Protein AF-A0AAJ2PFN3-F1 (afdb_monomer)

Nearest PDB structures (foldseek):
  2fxa-assembly3_A  TM=4.872E-01  e=8.233E-02  Bacillus subtilis
  4aih-assembly1_B  TM=5.501E-01  e=2.660E-01  Yersinia pseudotuberculosis YPIII
  8gx4-assembly1_A  TM=3.701E-01  e=4.297E-01  Apiospora montagnei NRRL 25634
  7y3h-assembly1_A  TM=3.692E-01  e=6.583E-01  Apiospora montagnei NRRL 25634
  7wup-assembly1_B  TM=3.839E-01  e=8.593E-01  Apiospora montagnei NRRL 25634

Structure (mmCIF, N/CA/C/O backbone):
data_AF-A0AAJ2PFN3-F1
#
_entry.id   AF-A0AAJ2PFN3-F1
#
loop_
_atom_site.group_PDB
_atom_site.id
_atom_site.type_symbol
_atom_site.label_atom_id
_atom_site.label_alt_id
_atom_site.label_comp_id
_atom_site.label_asym_id
_atom_site.label_entity_id
_atom_site.label_seq_id
_atom_site.pdbx_PDB_ins_code
_atom_site.Cartn_x
_atom_site.Cartn_y
_atom_site.Cartn_z
_atom_site.occupancy
_atom_site.B_iso_or_equiv
_atom_site.auth_seq_id
_atom_site.auth_comp_id
_atom_site.auth_asym_id
_atom_site.auth_atom_id
_atom_site.pdbx_PDB_model_num
ATOM 1 N N . MET A 1 1 ? 0.655 40.167 -16.595 1.00 45.59 1 MET A N 1
ATOM 2 C CA . MET A 1 1 ? 1.573 39.342 -17.412 1.00 45.59 1 MET A CA 1
ATOM 3 C C . MET A 1 1 ? 0.891 38.011 -17.702 1.00 45.59 1 MET A C 1
ATOM 5 O O . MET A 1 1 ? 0.461 37.372 -16.748 1.00 45.59 1 MET A O 1
ATOM 9 N N . PRO A 1 2 ? 0.691 37.641 -18.977 1.00 43.12 2 PRO A N 1
ATOM 10 C CA . PRO A 1 2 ? -0.042 36.438 -19.354 1.00 43.12 2 PRO A CA 1
ATOM 11 C C . PRO A 1 2 ? 0.776 35.178 -19.048 1.00 43.12 2 PRO A C 1
ATOM 13 O O . PRO A 1 2 ? 1.949 35.073 -19.398 1.00 43.12 2 PRO A O 1
ATOM 16 N N . MET A 1 3 ? 0.138 34.227 -18.371 1.00 39.38 3 MET A N 1
ATOM 17 C CA . MET A 1 3 ? 0.692 32.914 -18.056 1.00 39.38 3 MET A CA 1
ATOM 18 C C . MET A 1 3 ? 0.851 32.109 -19.360 1.00 39.38 3 MET A C 1
ATOM 20 O O . MET A 1 3 ? -0.059 32.060 -20.188 1.00 39.38 3 MET A O 1
ATOM 24 N N . ASN A 1 4 ? 2.036 31.535 -19.569 1.00 52.25 4 ASN A N 1
ATOM 25 C CA . ASN A 1 4 ? 2.484 30.963 -20.840 1.00 52.25 4 ASN A CA 1
ATOM 26 C C . ASN A 1 4 ? 1.647 29.726 -21.241 1.00 52.25 4 ASN A C 1
ATOM 28 O O . ASN A 1 4 ? 1.498 28.801 -20.441 1.00 52.25 4 ASN A O 1
ATOM 32 N N . LYS A 1 5 ? 1.149 29.667 -22.489 1.00 47.66 5 LYS A N 1
ATOM 33 C CA . LYS A 1 5 ? 0.290 28.574 -23.013 1.00 47.66 5 LYS A CA 1
ATOM 34 C C . LYS A 1 5 ? 0.876 27.160 -22.819 1.00 47.66 5 LYS A C 1
ATOM 36 O O . LYS A 1 5 ? 0.115 26.228 -22.582 1.00 47.66 5 LYS A O 1
ATOM 41 N N . LYS A 1 6 ? 2.210 27.016 -22.784 1.00 45.41 6 LYS A N 1
ATOM 42 C CA . LYS A 1 6 ? 2.901 25.736 -22.513 1.00 45.41 6 LYS A CA 1
ATOM 43 C C . LYS A 1 6 ? 2.536 25.105 -21.162 1.00 45.41 6 LYS A C 1
ATOM 45 O O . LYS A 1 6 ? 2.420 23.890 -21.075 1.00 45.41 6 LYS A O 1
ATOM 50 N N . SER A 1 7 ? 2.281 25.906 -20.123 1.00 50.78 7 SER A N 1
ATOM 51 C CA . SER A 1 7 ? 1.895 25.368 -18.811 1.00 50.78 7 SER A CA 1
ATOM 52 C C . SER A 1 7 ? 0.466 24.820 -18.783 1.00 50.78 7 SER A C 1
ATOM 54 O O . SER A 1 7 ? 0.154 24.021 -17.912 1.00 50.78 7 SER A O 1
ATOM 56 N N . GLN A 1 8 ? -0.409 25.217 -19.712 1.00 42.53 8 GLN A N 1
ATOM 57 C CA . GLN A 1 8 ? -1.788 24.718 -19.764 1.00 42.53 8 GLN A CA 1
ATOM 58 C C . GLN A 1 8 ? -1.901 23.377 -20.508 1.00 42.53 8 GLN A C 1
ATOM 60 O O . GLN A 1 8 ? -2.756 22.566 -20.151 1.00 42.53 8 GLN A O 1
ATOM 65 N N . GLU A 1 9 ? -1.022 23.103 -21.477 1.00 39.75 9 GLU A N 1
ATOM 66 C CA . GLU A 1 9 ? -0.952 21.807 -22.175 1.00 39.75 9 GLU A CA 1
ATOM 67 C C . GLU A 1 9 ? -0.375 20.695 -21.279 1.00 39.75 9 GLU A C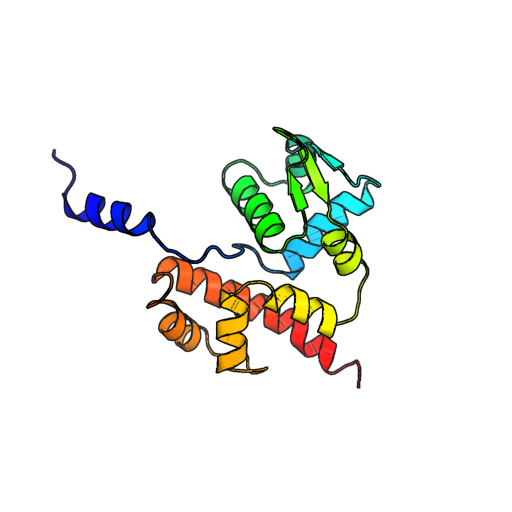 1
ATOM 69 O O . GLU A 1 9 ? -0.989 19.634 -21.173 1.00 39.75 9 GLU A O 1
ATOM 74 N N . GLU A 1 10 ? 0.674 20.971 -20.487 1.00 40.28 10 GLU A N 1
ATOM 75 C CA . GLU A 1 10 ? 1.196 20.020 -19.479 1.00 40.28 10 GLU A CA 1
ATOM 76 C C . GLU A 1 10 ? 0.187 19.684 -18.363 1.00 40.28 1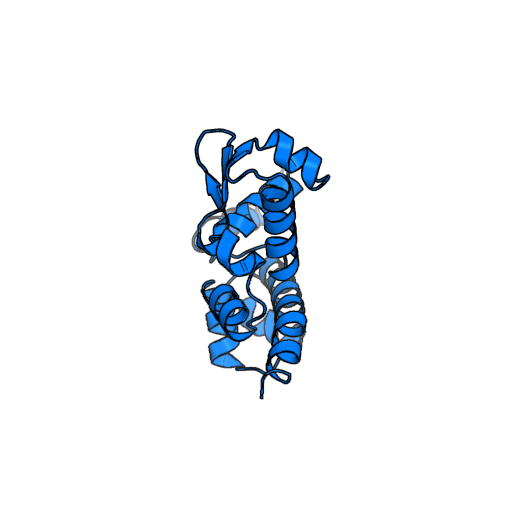0 GLU A C 1
ATOM 78 O O . GLU A 1 10 ? 0.289 18.645 -17.702 1.00 40.28 10 GLU A O 1
ATOM 83 N N . ILE A 1 11 ? -0.790 20.565 -18.121 1.00 44.72 11 ILE A N 1
ATOM 84 C CA . ILE A 1 11 ? -1.863 20.348 -17.141 1.00 44.72 11 ILE A CA 1
ATOM 85 C C . ILE A 1 11 ? -3.037 19.584 -17.779 1.00 44.72 11 ILE A C 1
ATOM 87 O O . ILE A 1 11 ? -3.653 18.762 -17.100 1.00 44.72 11 ILE A O 1
ATOM 91 N N . LYS A 1 12 ? -3.312 19.772 -19.079 1.00 36.88 12 LYS A N 1
ATOM 92 C CA . LYS A 1 12 ? -4.347 19.022 -19.818 1.00 36.88 12 LYS A CA 1
ATOM 93 C C . LYS A 1 12 ? -3.965 17.560 -20.086 1.00 36.88 12 LYS A C 1
ATOM 95 O O . LYS A 1 12 ? -4.835 16.697 -20.006 1.00 36.88 12 LYS A O 1
ATOM 100 N N . GLU A 1 13 ? -2.684 17.244 -20.274 1.00 40.94 13 GLU A N 1
ATOM 101 C CA . GLU A 1 13 ? -2.191 15.854 -20.402 1.00 40.94 13 GLU A CA 1
ATOM 102 C C . GLU A 1 13 ? -2.202 15.043 -19.086 1.00 40.94 13 GLU A C 1
ATOM 104 O O . GLU A 1 13 ? -1.802 13.875 -19.038 1.00 40.94 13 GLU A O 1
ATOM 109 N N . ARG A 1 14 ? -2.657 15.632 -17.975 1.00 45.03 14 ARG A N 1
ATOM 110 C CA . ARG A 1 14 ? -2.844 14.911 -16.704 1.00 45.03 14 ARG A CA 1
ATOM 111 C C . ARG A 1 14 ? -4.201 14.208 -16.596 1.00 45.03 14 ARG A C 1
ATOM 113 O O . ARG A 1 14 ? -4.418 13.510 -15.612 1.00 45.03 14 ARG A O 1
ATOM 120 N N . GLY A 1 15 ? -5.106 14.400 -17.561 1.00 38.84 15 GLY A N 1
ATOM 121 C CA . GLY A 1 15 ? -6.538 14.160 -17.353 1.00 38.84 15 GLY A CA 1
ATOM 122 C C . GLY A 1 15 ? -7.190 12.964 -18.047 1.00 38.84 15 GLY A C 1
ATOM 123 O O . GLY A 1 15 ? -8.331 12.671 -17.709 1.00 38.84 15 GLY A O 1
ATOM 124 N N . ILE A 1 16 ? -6.553 12.270 -18.997 1.00 31.50 16 ILE A N 1
ATOM 125 C CA . ILE A 1 16 ? -7.228 11.190 -19.743 1.00 31.50 16 ILE A CA 1
ATOM 126 C C . ILE A 1 16 ? -6.282 9.993 -19.899 1.00 31.50 16 ILE A C 1
ATOM 128 O O . ILE A 1 16 ? -5.296 10.068 -20.624 1.00 31.50 16 ILE A O 1
ATOM 132 N N . GLY A 1 17 ? -6.576 8.892 -19.196 1.00 43.88 17 GLY A N 1
ATOM 133 C CA . GLY A 1 17 ? -5.978 7.572 -19.451 1.00 43.88 17 GLY A CA 1
ATOM 134 C C . GLY A 1 17 ? -4.765 7.151 -18.610 1.00 43.88 17 GLY A C 1
ATOM 135 O O . GLY A 1 17 ? -4.172 6.119 -18.916 1.00 43.88 17 GLY A O 1
ATOM 136 N N . ARG A 1 18 ? -4.374 7.886 -17.557 1.00 58.19 18 ARG A N 1
ATOM 137 C CA . ARG A 1 18 ? -3.287 7.423 -16.670 1.00 58.19 18 ARG A CA 1
ATOM 138 C C . ARG A 1 18 ? -3.776 6.274 -15.797 1.00 58.19 18 ARG A C 1
ATOM 140 O O . ARG A 1 18 ? -4.725 6.442 -15.038 1.00 58.19 18 ARG A O 1
ATOM 147 N N . GLU A 1 19 ? -3.112 5.128 -15.911 1.00 67.31 19 GLU A N 1
ATOM 148 C CA . GLU A 1 19 ? -3.327 3.970 -15.041 1.00 67.31 19 GLU A CA 1
ATOM 149 C C . GLU A 1 19 ? -3.148 4.420 -13.581 1.00 67.31 19 GLU A C 1
ATOM 151 O O . GLU A 1 19 ? -2.082 4.916 -13.215 1.00 67.31 19 GLU A O 1
ATOM 156 N N . GLU A 1 20 ? -4.211 4.342 -12.777 1.00 79.94 20 GLU A N 1
ATOM 157 C CA . GLU A 1 20 ? -4.157 4.687 -11.355 1.00 79.94 20 GLU A CA 1
ATOM 158 C C . GLU A 1 20 ? -3.346 3.625 -10.600 1.00 79.94 20 GLU A C 1
ATOM 160 O O . GLU A 1 20 ? -3.408 2.433 -10.913 1.00 79.94 20 GLU A O 1
ATOM 165 N N . PHE A 1 21 ? -2.533 4.061 -9.639 1.00 87.88 21 PHE A N 1
ATOM 166 C CA . PHE A 1 21 ? -1.675 3.172 -8.868 1.00 87.88 21 PHE A CA 1
ATOM 167 C C . PHE A 1 21 ? -1.435 3.714 -7.454 1.00 87.88 21 PHE A C 1
ATOM 169 O O . PHE A 1 21 ? -1.336 4.937 -7.268 1.00 87.88 21 PHE A O 1
ATOM 176 N N . PRO A 1 22 ? -1.240 2.812 -6.472 1.00 91.88 22 PRO A N 1
ATOM 177 C CA . PRO A 1 22 ? -0.948 3.194 -5.102 1.00 91.88 22 PRO A CA 1
ATOM 178 C C . PRO A 1 22 ? 0.294 4.071 -5.014 1.00 91.88 22 PRO A C 1
ATOM 180 O O . PRO A 1 22 ? 1.358 3.738 -5.532 1.00 91.88 22 PRO A O 1
ATOM 183 N N . LYS A 1 23 ? 0.184 5.181 -4.288 1.00 92.69 23 LYS A N 1
ATOM 184 C CA . LYS A 1 23 ? 1.278 6.141 -4.080 1.00 92.69 23 LYS A CA 1
ATOM 185 C C . LYS A 1 23 ? 2.008 5.942 -2.753 1.00 92.69 23 LYS A C 1
ATOM 187 O O . LYS A 1 23 ? 2.795 6.800 -2.349 1.00 92.69 23 LYS A O 1
ATOM 192 N N . ILE A 1 24 ? 1.750 4.821 -2.082 1.00 93.88 24 ILE A N 1
ATOM 193 C CA . ILE A 1 24 ? 2.482 4.374 -0.897 1.00 93.88 24 ILE A CA 1
ATOM 194 C C . ILE A 1 24 ? 2.926 2.911 -1.062 1.00 93.88 24 ILE A C 1
ATOM 196 O O . ILE A 1 24 ? 2.281 2.150 -1.795 1.00 93.88 24 ILE A O 1
ATOM 200 N N . PRO A 1 25 ? 4.007 2.503 -0.378 1.00 94.06 25 PRO A N 1
ATOM 201 C CA . PRO A 1 25 ? 4.489 1.126 -0.394 1.00 94.06 25 PRO A CA 1
ATOM 202 C C . PRO A 1 25 ? 3.454 0.165 0.193 1.00 94.06 25 PRO A C 1
ATOM 204 O O . PRO A 1 25 ? 2.704 0.534 1.101 1.00 94.06 25 PRO A O 1
ATOM 207 N N . LEU A 1 26 ? 3.444 -1.082 -0.284 1.00 93.06 26 LEU A N 1
ATOM 208 C CA . LEU A 1 26 ? 2.494 -2.093 0.186 1.00 93.06 26 LEU A CA 1
ATOM 209 C C . LEU A 1 26 ? 2.606 -2.331 1.696 1.00 93.06 26 LEU A C 1
ATOM 211 O O . LEU A 1 26 ? 1.592 -2.369 2.386 1.00 93.06 26 LEU A O 1
ATOM 215 N N . MET A 1 27 ? 3.827 -2.445 2.223 1.00 92.69 27 MET A N 1
ATOM 216 C CA . MET A 1 27 ? 4.037 -2.691 3.654 1.00 92.69 27 MET A CA 1
ATOM 217 C C . MET A 1 27 ? 3.481 -1.549 4.505 1.00 92.69 27 MET A C 1
ATOM 219 O O . MET A 1 27 ? 2.748 -1.799 5.454 1.00 92.69 27 MET A O 1
ATOM 223 N N . THR A 1 28 ? 3.706 -0.299 4.097 1.00 94.31 28 THR A N 1
ATOM 224 C CA . THR A 1 28 ? 3.128 0.875 4.766 1.00 94.31 28 THR A CA 1
ATOM 225 C C . THR A 1 28 ? 1.599 0.870 4.717 1.00 94.31 28 THR A C 1
ATOM 227 O O . THR A 1 28 ? 0.941 1.245 5.687 1.00 94.31 28 THR A O 1
ATOM 230 N N . ALA A 1 29 ? 1.011 0.435 3.599 1.00 95.25 29 ALA A N 1
ATOM 231 C CA . ALA A 1 29 ? -0.433 0.268 3.487 1.00 95.25 29 ALA A CA 1
ATOM 232 C C . ALA A 1 29 ? -0.959 -0.785 4.481 1.00 95.25 29 ALA A C 1
ATOM 234 O O . ALA A 1 29 ? -1.928 -0.513 5.191 1.00 95.25 29 ALA A O 1
ATOM 235 N N . ILE A 1 30 ? -0.294 -1.941 4.583 1.00 94.81 30 ILE A N 1
ATOM 236 C CA . ILE A 1 30 ? -0.626 -3.004 5.546 1.00 94.81 30 ILE A CA 1
ATOM 237 C C . ILE A 1 30 ? -0.514 -2.482 6.986 1.00 94.81 30 ILE A C 1
ATOM 239 O O . ILE A 1 30 ? -1.440 -2.672 7.771 1.00 94.81 30 ILE A O 1
ATOM 243 N N . GLU A 1 31 ? 0.552 -1.751 7.323 1.00 95.25 31 GLU A N 1
ATOM 244 C CA . GLU A 1 31 ? 0.739 -1.154 8.653 1.00 95.25 31 GLU A CA 1
ATOM 245 C C . GLU A 1 31 ? -0.410 -0.212 9.042 1.00 95.25 31 GLU A C 1
ATOM 247 O O . GLU A 1 31 ? -0.872 -0.218 10.185 1.00 95.25 31 GLU A O 1
ATOM 252 N N . TYR A 1 32 ? -0.905 0.607 8.110 1.00 95.50 32 TYR A N 1
ATOM 253 C CA . TYR A 1 32 ? -2.037 1.493 8.393 1.00 95.50 32 TYR A CA 1
ATOM 254 C C . TYR A 1 32 ? -3.338 0.730 8.634 1.00 95.50 32 TYR A C 1
ATOM 256 O O . TYR A 1 32 ? -4.103 1.111 9.522 1.00 95.50 32 TYR A O 1
ATOM 264 N N . VAL A 1 33 ? -3.577 -0.354 7.896 1.00 94.75 33 VAL A N 1
ATOM 265 C CA . VAL A 1 33 ? -4.735 -1.229 8.129 1.00 94.75 33 VAL A CA 1
ATOM 266 C C . VAL A 1 33 ? -4.611 -1.927 9.481 1.00 94.75 33 VAL A C 1
ATOM 268 O O . VAL A 1 33 ? -5.570 -1.961 10.249 1.00 94.75 33 VAL A O 1
ATOM 271 N N . GLU A 1 34 ? -3.417 -2.405 9.828 1.00 94.69 34 GLU A N 1
ATOM 272 C CA . GLU A 1 34 ? -3.150 -3.035 11.120 1.00 94.69 34 GLU A CA 1
ATOM 273 C C . GLU A 1 34 ? -3.428 -2.075 12.286 1.00 94.69 34 GLU A C 1
ATOM 275 O O . GLU A 1 34 ? -4.050 -2.465 13.274 1.00 94.69 34 GLU A O 1
ATOM 280 N N . LYS A 1 35 ? -3.050 -0.794 12.164 1.00 94.12 35 LYS A N 1
ATOM 281 C CA . LYS A 1 35 ? -3.378 0.231 13.170 1.00 94.12 35 LYS A CA 1
ATOM 282 C C . LYS A 1 35 ? -4.886 0.402 13.365 1.00 94.12 35 LYS A C 1
ATOM 284 O O . LYS A 1 35 ? -5.316 0.604 14.501 1.00 94.12 3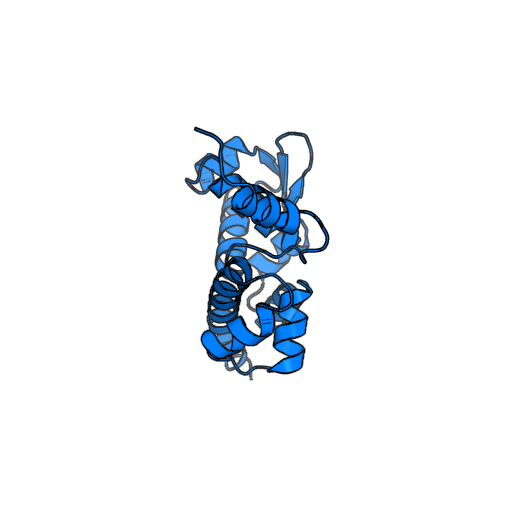5 LYS A O 1
ATOM 289 N N . ILE A 1 36 ? -5.679 0.339 12.291 1.00 92.88 36 ILE A N 1
ATOM 290 C CA . ILE A 1 36 ? -7.147 0.420 12.378 1.00 92.88 36 ILE A CA 1
ATOM 291 C C . ILE A 1 36 ? -7.680 -0.797 13.146 1.00 92.88 36 ILE A C 1
ATOM 293 O O . ILE A 1 36 ? -8.391 -0.641 14.141 1.00 92.88 36 ILE A O 1
ATOM 297 N N . LEU A 1 37 ? -7.261 -2.000 12.744 1.00 92.50 37 LEU A N 1
ATOM 298 C CA . LEU A 1 37 ? -7.724 -3.258 13.334 1.00 92.50 37 LEU A CA 1
ATOM 299 C C . LEU A 1 37 ? -7.285 -3.434 14.794 1.00 92.50 37 LEU A C 1
ATOM 301 O O . LEU A 1 37 ? -8.047 -3.967 15.598 1.00 92.50 37 LEU A O 1
ATOM 305 N N . LYS A 1 38 ? -6.108 -2.926 15.182 1.00 91.69 38 LYS A N 1
ATOM 306 C CA . LYS A 1 38 ? -5.630 -2.912 16.579 1.00 91.69 38 LYS A CA 1
ATOM 307 C C . LYS A 1 38 ? -6.529 -2.109 17.522 1.00 91.69 38 LYS A C 1
ATOM 309 O O . LYS A 1 38 ? -6.521 -2.369 18.720 1.00 91.69 38 LYS A O 1
ATOM 314 N N . LYS A 1 39 ? -7.331 -1.170 17.007 1.00 88.81 39 LYS A N 1
ATOM 315 C CA . LYS A 1 39 ? -8.366 -0.480 17.795 1.00 88.81 39 LYS A CA 1
ATOM 316 C C . LYS A 1 39 ? -9.665 -1.283 17.938 1.00 88.81 39 LYS A C 1
ATOM 318 O O . LYS A 1 39 ? -10.624 -0.757 18.494 1.00 88.81 39 LYS A O 1
ATOM 323 N N . GLY A 1 40 ? -9.722 -2.511 17.417 1.00 80.75 40 GLY A N 1
ATOM 324 C CA . GLY A 1 40 ? -10.937 -3.329 17.385 1.00 80.75 40 GLY A CA 1
ATOM 325 C C . GLY A 1 40 ? -12.018 -2.767 16.459 1.00 80.75 40 GLY A C 1
ATOM 326 O O . GLY A 1 40 ? -13.181 -3.133 16.584 1.00 80.75 40 GLY A O 1
ATOM 327 N N . LYS A 1 41 ? -11.652 -1.848 15.556 1.00 82.62 41 LYS A N 1
ATOM 328 C CA . LYS A 1 41 ? -12.576 -1.187 14.636 1.00 82.62 41 LYS A CA 1
ATOM 329 C C . LYS A 1 41 ? -12.407 -1.763 13.232 1.00 82.62 41 LYS A C 1
ATOM 331 O O . LYS A 1 41 ? -11.305 -1.763 12.696 1.00 82.62 41 LYS A O 1
ATOM 336 N N . GLU A 1 42 ? -13.503 -2.200 12.620 1.00 89.12 42 GLU A N 1
ATOM 337 C CA . GLU A 1 42 ? -13.547 -2.530 11.184 1.00 89.12 42 GLU A CA 1
ATOM 338 C C . GLU A 1 42 ? -13.972 -1.325 10.339 1.00 89.12 42 GLU A C 1
ATOM 340 O O . GLU A 1 42 ? -13.632 -1.236 9.161 1.00 89.12 42 GLU A O 1
ATOM 345 N N . VAL A 1 43 ? -14.665 -0.372 10.965 1.00 92.38 43 VAL A N 1
ATOM 346 C CA . VAL A 1 43 ? -15.069 0.909 10.387 1.00 92.38 43 VAL A CA 1
ATOM 347 C C . VAL A 1 43 ? -14.444 2.032 11.205 1.00 92.38 43 VAL A C 1
ATOM 349 O O . VAL A 1 43 ? -14.507 2.035 12.436 1.00 92.38 43 VAL A O 1
ATOM 352 N N . ILE A 1 44 ? -13.822 2.991 10.528 1.00 93.38 44 ILE A N 1
ATOM 353 C CA . ILE A 1 44 ? -13.188 4.151 11.149 1.00 93.38 44 ILE A CA 1
ATOM 354 C C . ILE A 1 44 ? -13.615 5.433 10.437 1.00 93.38 44 ILE A C 1
ATOM 356 O O . ILE A 1 44 ? -13.657 5.501 9.206 1.00 93.38 44 ILE A O 1
ATOM 360 N N . LEU A 1 45 ? -13.914 6.471 11.218 1.00 94.38 45 LEU A N 1
ATOM 361 C CA . LEU A 1 45 ? -14.126 7.806 10.676 1.00 94.38 45 LEU A CA 1
ATOM 362 C C . LEU A 1 45 ? -12.819 8.335 10.091 1.00 94.38 45 LEU A C 1
ATOM 364 O O . LEU A 1 45 ? -11.734 8.109 10.624 1.00 94.38 45 LEU A O 1
ATOM 368 N N . ARG A 1 46 ? -12.916 9.092 9.006 1.00 92.88 46 ARG A N 1
ATOM 369 C CA . ARG A 1 46 ? -11.769 9.707 8.340 1.00 92.88 46 ARG A CA 1
ATOM 370 C C . ARG A 1 46 ? -10.923 10.540 9.308 1.00 92.88 46 ARG A C 1
ATOM 372 O O . ARG A 1 46 ? -9.702 10.453 9.253 1.00 92.88 46 ARG A O 1
ATOM 379 N N . GLU A 1 47 ? -11.562 11.301 10.192 1.00 92.75 47 GLU A N 1
ATOM 380 C CA . GLU A 1 47 ? -10.893 12.136 11.201 1.00 92.75 47 GLU A CA 1
ATOM 381 C C . GLU A 1 47 ? -10.183 11.296 12.274 1.00 92.75 47 GLU A C 1
ATOM 383 O O . GLU A 1 47 ? -9.087 11.632 12.723 1.00 92.75 47 GLU A O 1
ATOM 388 N N . ASP A 1 48 ? -10.775 10.166 12.666 1.00 93.50 48 ASP A N 1
ATOM 389 C CA . ASP A 1 48 ? -10.138 9.218 13.584 1.00 93.50 48 ASP A CA 1
ATOM 390 C C . ASP A 1 48 ? -8.932 8.542 12.927 1.00 93.50 48 ASP A C 1
ATOM 392 O O . ASP A 1 48 ? -7.910 8.323 13.580 1.00 93.50 48 ASP A O 1
ATOM 396 N N . PHE A 1 49 ? -9.039 8.220 11.636 1.00 94.50 49 PHE A N 1
ATOM 397 C CA . PHE A 1 49 ? -7.943 7.655 10.860 1.00 94.50 49 PHE A CA 1
ATOM 398 C C . PHE A 1 49 ? -6.801 8.661 10.689 1.00 94.50 49 PHE A C 1
ATOM 400 O O . PHE A 1 49 ? -5.646 8.310 10.905 1.00 94.50 49 PHE A O 1
ATOM 407 N N . GLU A 1 50 ? -7.121 9.919 10.387 1.00 94.69 50 GLU A N 1
ATOM 408 C CA . GLU A 1 50 ? -6.178 11.040 10.327 1.00 94.69 50 GLU A CA 1
ATOM 409 C C . GLU A 1 50 ? -5.343 11.162 11.607 1.00 94.69 50 GLU A C 1
ATOM 411 O O . GLU A 1 50 ? -4.111 11.167 11.539 1.00 94.69 50 GLU A O 1
ATOM 416 N N . LYS A 1 51 ? -6.002 11.154 12.773 1.00 94.38 51 LYS A N 1
ATOM 417 C CA . LYS A 1 51 ? -5.340 11.164 14.089 1.00 94.38 51 LYS A CA 1
ATOM 418 C C . LYS A 1 51 ? -4.512 9.903 14.338 1.00 94.38 51 LYS A C 1
ATOM 420 O O . LYS A 1 51 ? -3.459 9.967 14.959 1.00 94.38 51 LYS A O 1
ATOM 425 N N . LEU A 1 52 ? -4.983 8.747 13.873 1.00 93.56 52 LEU A N 1
ATOM 426 C CA . LEU A 1 52 ? -4.321 7.458 14.084 1.00 93.56 52 LEU A CA 1
ATOM 427 C C . LEU A 1 52 ? -2.974 7.353 13.358 1.00 93.56 52 LEU A C 1
ATOM 429 O O . LEU A 1 52 ? -2.045 6.726 13.871 1.00 93.56 52 LEU A O 1
ATOM 433 N N . ILE A 1 53 ? -2.880 7.914 12.152 1.00 93.94 53 ILE A N 1
ATOM 434 C CA . ILE A 1 53 ? -1.663 7.842 11.335 1.00 93.94 53 ILE A CA 1
ATOM 435 C C . ILE A 1 53 ? -0.817 9.117 11.390 1.00 93.94 53 ILE A C 1
ATOM 437 O O . ILE A 1 53 ? 0.287 9.109 10.841 1.00 93.94 53 ILE A O 1
ATOM 441 N N . ASP A 1 54 ? -1.317 10.174 12.040 1.00 93.44 54 ASP A N 1
ATOM 442 C CA . ASP A 1 54 ? -0.677 11.489 12.142 1.00 93.44 54 ASP A CA 1
ATOM 443 C C . ASP A 1 54 ? -0.342 12.064 10.750 1.00 93.44 54 ASP A C 1
ATOM 445 O O . ASP A 1 54 ? 0.805 12.361 10.397 1.00 93.44 54 ASP A O 1
ATOM 449 N N . LYS A 1 55 ? -1.341 12.089 9.857 1.00 92.88 55 LYS A N 1
ATOM 450 C CA . LYS A 1 55 ? -1.199 12.597 8.481 1.00 92.88 55 LYS A CA 1
ATOM 451 C C . LYS A 1 55 ? -2.432 13.385 8.088 1.00 92.88 55 LYS A C 1
ATOM 453 O O . LYS A 1 55 ? -3.536 12.865 8.160 1.00 92.88 55 LYS A O 1
ATOM 458 N N . HIS A 1 56 ? -2.208 14.580 7.552 1.00 92.19 56 HIS A N 1
ATOM 459 C CA . HIS A 1 56 ? -3.261 15.558 7.293 1.00 92.19 56 HIS A CA 1
ATOM 460 C C . HIS A 1 56 ? -3.395 15.913 5.805 1.00 92.19 56 HIS A C 1
ATOM 462 O O . HIS A 1 56 ? -2.493 15.672 4.988 1.00 92.19 56 HIS A O 1
ATOM 468 N N . GLY A 1 57 ? -4.538 16.508 5.452 1.00 91.75 57 GLY A N 1
ATOM 469 C CA . GLY A 1 57 ? -4.770 17.170 4.165 1.00 91.75 57 GLY A CA 1
ATOM 470 C C . GLY A 1 57 ? -4.500 16.296 2.933 1.00 91.75 57 GLY A C 1
ATOM 471 O O . GLY A 1 57 ? -4.998 15.174 2.807 1.00 91.75 57 GLY A O 1
ATOM 472 N N . GLY A 1 58 ? -3.706 16.814 1.989 1.00 89.81 58 GLY A N 1
ATOM 473 C CA . GLY A 1 58 ? -3.402 16.124 0.729 1.00 89.81 58 GLY A CA 1
ATOM 474 C C . GLY A 1 58 ? -2.711 14.770 0.920 1.00 89.81 58 GLY A C 1
ATOM 475 O O . GLY A 1 58 ? -3.008 13.820 0.198 1.00 89.81 58 GLY A O 1
ATOM 476 N N . ARG A 1 59 ? -1.847 14.640 1.935 1.00 90.94 59 ARG A N 1
ATOM 477 C CA . ARG A 1 59 ? -1.141 13.382 2.216 1.00 90.94 59 ARG A CA 1
ATOM 478 C C . ARG A 1 59 ? -2.091 12.298 2.719 1.00 90.94 59 ARG A C 1
ATOM 480 O O . ARG A 1 59 ? -1.976 11.155 2.289 1.00 90.94 59 ARG A O 1
ATOM 487 N N . LEU A 1 60 ? -3.058 12.664 3.558 1.00 93.75 60 LEU A N 1
ATOM 488 C CA . LEU A 1 60 ? -4.117 11.756 3.999 1.00 93.75 60 LEU A CA 1
ATOM 489 C C . LEU A 1 60 ? -4.938 11.231 2.815 1.00 93.75 60 LEU A C 1
ATOM 491 O O . LEU A 1 60 ? -5.181 10.032 2.715 1.00 93.75 60 LEU A O 1
ATOM 495 N N . ASN A 1 61 ? -5.319 12.114 1.885 1.00 92.62 61 ASN A N 1
ATOM 496 C CA . ASN A 1 61 ? -6.050 11.721 0.677 1.00 92.62 61 ASN A CA 1
ATOM 497 C C . ASN A 1 61 ? -5.277 10.709 -0.169 1.00 92.62 61 ASN A C 1
ATOM 499 O O . ASN A 1 61 ? -5.858 9.727 -0.626 1.00 92.62 61 ASN A O 1
ATOM 503 N N . ILE A 1 62 ? -3.974 10.931 -0.347 1.00 93.38 62 ILE A N 1
ATOM 504 C CA . ILE A 1 62 ? -3.100 10.020 -1.090 1.00 93.38 62 ILE A CA 1
ATOM 505 C C . ILE A 1 62 ? -3.048 8.644 -0.416 1.00 93.38 62 ILE A C 1
ATOM 507 O O . ILE A 1 62 ? -3.145 7.627 -1.101 1.00 93.38 62 ILE A O 1
ATOM 511 N N . ILE A 1 63 ? -2.940 8.604 0.915 1.00 95.25 63 ILE A N 1
ATOM 512 C CA . ILE A 1 63 ? -2.917 7.352 1.679 1.00 95.25 63 ILE A CA 1
ATOM 513 C C . ILE A 1 63 ? -4.243 6.610 1.528 1.00 95.25 63 ILE A C 1
ATOM 515 O O . ILE A 1 63 ? -4.240 5.454 1.125 1.00 95.25 63 ILE A O 1
ATOM 519 N N . ILE A 1 64 ? -5.375 7.277 1.773 1.00 94.44 64 ILE A N 1
ATOM 520 C CA . ILE A 1 64 ? -6.707 6.665 1.646 1.00 94.44 64 ILE A CA 1
ATOM 521 C C . ILE A 1 64 ? -6.925 6.126 0.232 1.00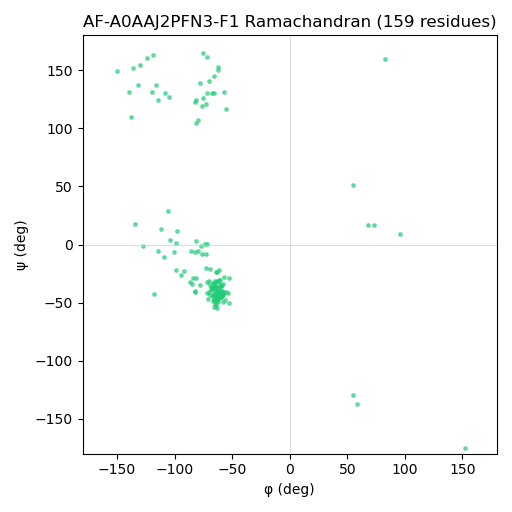 94.44 64 ILE A C 1
ATOM 523 O O . ILE A 1 64 ? -7.420 5.014 0.070 1.00 94.44 64 ILE A O 1
ATOM 527 N N . LYS A 1 65 ? -6.541 6.895 -0.792 1.00 93.81 65 LYS A N 1
ATOM 528 C CA . LYS A 1 65 ? -6.630 6.451 -2.183 1.00 93.81 65 LYS A CA 1
ATOM 529 C C . LYS A 1 65 ? -5.777 5.205 -2.425 1.00 93.81 65 LYS A C 1
ATOM 531 O O . LYS A 1 65 ? -6.293 4.229 -2.948 1.00 93.81 65 LYS A O 1
ATOM 536 N N . SER A 1 66 ? -4.539 5.197 -1.937 1.00 94.69 66 SER A N 1
ATOM 537 C CA . SER A 1 66 ? -3.643 4.047 -2.089 1.00 94.69 66 SER A CA 1
ATOM 538 C C . SER A 1 66 ? -4.172 2.794 -1.386 1.00 94.69 66 SER A C 1
ATOM 540 O O . SER A 1 66 ? -4.085 1.700 -1.932 1.00 94.69 66 SER A O 1
ATOM 542 N N . LEU A 1 67 ? -4.769 2.939 -0.197 1.00 95.00 67 LEU A N 1
ATOM 543 C CA . LEU A 1 67 ? -5.420 1.827 0.504 1.00 95.00 67 LEU A CA 1
ATOM 544 C C . LEU A 1 67 ? -6.603 1.259 -0.294 1.00 95.00 67 LEU A C 1
ATOM 546 O O . LEU A 1 67 ? -6.816 0.049 -0.284 1.00 95.00 67 LEU A O 1
ATOM 550 N N . LYS A 1 68 ? -7.357 2.115 -0.994 1.00 93.94 68 LYS A N 1
ATOM 551 C CA . LYS A 1 68 ? -8.433 1.689 -1.901 1.00 93.94 68 LYS A CA 1
ATOM 552 C C . LYS A 1 68 ? -7.889 1.009 -3.155 1.00 93.94 68 LYS A C 1
ATOM 554 O O . LYS A 1 68 ? -8.442 0.000 -3.567 1.00 93.94 68 LYS A O 1
ATOM 559 N N . GLU A 1 69 ? -6.801 1.520 -3.729 1.00 92.56 69 GLU A N 1
ATOM 560 C CA . GLU A 1 69 ? -6.142 0.938 -4.909 1.00 92.56 69 GLU A CA 1
ATOM 561 C C . GLU A 1 69 ? -5.559 -0.456 -4.618 1.00 92.56 69 GLU A C 1
ATOM 563 O O . GLU A 1 69 ? -5.582 -1.315 -5.492 1.00 92.56 69 GLU A O 1
ATOM 568 N N . TYR A 1 70 ? -5.112 -0.720 -3.384 1.00 93.00 70 TYR A N 1
ATOM 569 C CA . TYR A 1 70 ? -4.767 -2.074 -2.918 1.00 93.00 70 TYR A CA 1
ATOM 570 C C . TYR A 1 70 ? -5.985 -2.929 -2.515 1.00 93.00 70 TYR A C 1
ATOM 572 O O . TYR A 1 70 ? -5.832 -4.099 -2.171 1.00 93.00 70 TYR A O 1
ATOM 580 N N . GLY A 1 71 ? -7.192 -2.360 -2.501 1.00 93.12 71 GLY A N 1
ATOM 581 C CA . GLY A 1 71 ? -8.415 -3.052 -2.090 1.00 93.12 71 GLY A CA 1
ATOM 582 C C . GLY A 1 71 ? -8.533 -3.303 -0.584 1.00 93.12 71 GLY A C 1
ATOM 583 O O . GLY A 1 71 ? -9.333 -4.139 -0.170 1.00 93.12 71 GLY A O 1
ATOM 584 N N . PHE A 1 72 ? -7.756 -2.613 0.255 1.00 95.19 72 PHE A N 1
ATOM 585 C CA . PHE A 1 72 ? -7.741 -2.822 1.709 1.00 95.19 72 PHE A CA 1
ATOM 586 C C . PHE A 1 72 ? -8.869 -2.116 2.443 1.00 95.19 72 PHE A C 1
ATOM 588 O O . PHE A 1 72 ? -9.292 -2.565 3.508 1.00 95.19 72 PHE A O 1
ATOM 595 N N . VAL A 1 73 ? -9.341 -1.001 1.890 1.00 95.06 73 VAL A N 1
ATOM 596 C CA . VAL A 1 73 ? -10.450 -0.236 2.456 1.00 95.06 73 VAL A CA 1
ATOM 597 C C . VAL A 1 73 ? -11.428 0.180 1.368 1.00 95.06 73 VAL A C 1
A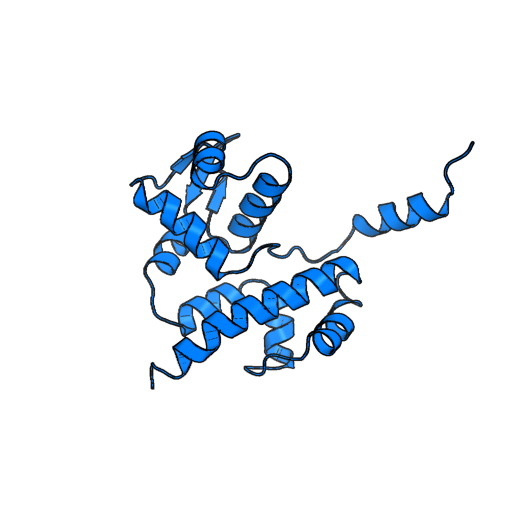TOM 599 O O . VAL A 1 73 ? -11.042 0.413 0.224 1.00 95.06 73 VAL A O 1
ATOM 602 N N . ILE A 1 74 ? -12.687 0.342 1.751 1.00 93.81 74 ILE A N 1
ATOM 603 C CA . ILE A 1 74 ? -13.744 0.948 0.938 1.00 93.81 74 ILE A CA 1
ATOM 604 C C . ILE A 1 74 ? -14.370 2.119 1.695 1.00 93.81 74 ILE A C 1
ATOM 606 O O . ILE A 1 74 ? -14.229 2.240 2.912 1.00 93.81 74 ILE A O 1
ATOM 610 N N . SER A 1 75 ? -15.050 3.013 0.979 1.00 90.81 75 SER A N 1
ATOM 611 C CA . SER A 1 75 ? -15.850 4.055 1.628 1.00 90.81 75 SER A CA 1
ATOM 612 C C . SER A 1 75 ? -17.205 3.485 2.028 1.00 90.81 75 SER A C 1
ATOM 614 O O . SER A 1 75 ? -17.942 3.030 1.161 1.00 90.81 75 SER A O 1
ATOM 616 N N . SER A 1 76 ? -17.534 3.554 3.318 1.00 84.19 76 SER A N 1
ATOM 617 C CA . SER A 1 76 ? -18.821 3.105 3.874 1.00 84.19 76 SER A CA 1
ATOM 618 C C . SER A 1 76 ? -19.734 4.285 4.240 1.00 84.19 76 SER A C 1
ATOM 620 O O . SER A 1 76 ? -20.518 4.203 5.174 1.00 84.19 76 SER A O 1
ATOM 622 N N . GLY A 1 77 ? -19.597 5.409 3.531 1.00 78.44 77 GLY A N 1
ATOM 623 C CA . GLY A 1 77 ? -20.277 6.671 3.826 1.00 78.44 77 GLY A CA 1
ATOM 624 C C . GLY A 1 77 ? -19.470 7.876 3.334 1.00 78.44 77 GLY A C 1
ATOM 625 O O . GLY A 1 77 ? -18.420 7.718 2.704 1.00 78.44 77 GLY A O 1
ATOM 626 N N . LYS A 1 78 ? -19.934 9.099 3.635 1.00 77.50 78 LYS A N 1
ATOM 627 C CA . LYS A 1 78 ? -19.231 10.342 3.243 1.00 77.50 78 LYS A CA 1
ATOM 628 C C . LYS A 1 78 ? -17.867 10.497 3.930 1.00 77.50 78 LYS A C 1
ATOM 630 O O . LYS A 1 78 ? -16.941 11.019 3.316 1.00 77.50 78 LYS A O 1
ATOM 635 N N . SER A 1 79 ? -17.741 10.008 5.164 1.00 88.38 79 SER A N 1
ATOM 636 C CA . SER A 1 79 ? -16.545 10.190 6.000 1.00 88.38 79 SER A CA 1
ATOM 637 C C . SER A 1 79 ? -16.082 8.904 6.683 1.00 88.38 79 SER A C 1
ATOM 639 O O . SER A 1 79 ? -15.310 8.969 7.633 1.00 88.38 79 SER A O 1
ATOM 641 N N . GLU A 1 80 ? -16.525 7.741 6.212 1.00 93.06 80 GLU A N 1
ATOM 642 C CA . GLU A 1 80 ? -16.235 6.448 6.837 1.00 93.06 80 GLU A CA 1
ATOM 643 C C . GLU A 1 80 ? -15.407 5.562 5.911 1.00 93.06 80 GLU A C 1
ATOM 645 O O . GLU A 1 80 ? -15.656 5.470 4.704 1.00 93.06 80 GLU A O 1
ATOM 650 N N . LEU A 1 81 ? -14.410 4.909 6.501 1.00 94.12 81 LEU A N 1
ATOM 651 C CA . LEU A 1 81 ? -13.548 3.929 5.860 1.00 94.12 81 LEU A CA 1
ATOM 652 C C . LEU A 1 81 ? -13.812 2.575 6.511 1.00 94.12 81 LEU A C 1
ATOM 654 O O . LEU A 1 81 ? -13.691 2.443 7.726 1.00 94.12 81 LEU A O 1
ATOM 658 N N . MET A 1 82 ? -14.151 1.578 5.703 1.00 95.69 82 MET A N 1
ATOM 659 C CA . MET A 1 82 ? -14.340 0.201 6.147 1.00 95.69 82 MET A CA 1
ATOM 660 C C . MET A 1 82 ? -13.188 -0.655 5.641 1.00 95.69 82 MET A C 1
ATOM 662 O O . MET A 1 82 ? -12.867 -0.614 4.454 1.00 95.69 82 MET A O 1
ATOM 666 N N . VAL A 1 83 ? -12.574 -1.430 6.532 1.00 95.75 83 VAL A N 1
ATOM 667 C CA . VAL A 1 83 ? -11.541 -2.404 6.176 1.00 95.75 83 VAL A CA 1
ATOM 668 C C . VAL A 1 83 ? -12.201 -3.615 5.521 1.00 95.75 83 VAL A C 1
ATOM 670 O O . VAL A 1 83 ? -13.110 -4.222 6.087 1.00 95.75 83 VAL A O 1
ATOM 673 N N . THR A 1 84 ? -11.737 -3.977 4.329 1.00 95.62 84 THR A N 1
ATOM 674 C CA . THR A 1 84 ? -12.242 -5.132 3.575 1.00 95.62 84 THR A CA 1
ATOM 675 C C . THR A 1 84 ? -11.726 -6.444 4.162 1.00 95.62 84 THR A C 1
ATOM 677 O O . THR A 1 84 ? -10.740 -6.465 4.902 1.00 95.62 84 THR A O 1
ATOM 680 N N . ASP A 1 85 ? -12.326 -7.575 3.787 1.00 93.75 85 ASP A N 1
ATOM 681 C CA . ASP A 1 85 ? -11.808 -8.887 4.195 1.00 93.75 85 ASP A CA 1
ATOM 682 C C . ASP A 1 85 ? -10.394 -9.146 3.665 1.00 93.75 85 ASP A C 1
ATOM 684 O O . ASP A 1 85 ? -9.585 -9.765 4.357 1.00 93.75 85 ASP A O 1
ATOM 688 N N . LEU A 1 86 ? -10.050 -8.590 2.496 1.00 93.62 86 LEU A N 1
ATOM 689 C CA . LEU A 1 86 ? -8.679 -8.597 1.989 1.00 93.62 86 LEU A CA 1
ATOM 690 C C . LEU A 1 86 ? -7.734 -7.838 2.929 1.00 93.62 86 LEU A C 1
ATOM 692 O O . LEU A 1 86 ? -6.693 -8.375 3.305 1.00 93.62 86 LEU A O 1
ATOM 696 N N . GLY A 1 87 ? -8.115 -6.627 3.351 1.00 91.69 87 GLY A N 1
ATOM 697 C CA . GLY A 1 87 ? -7.360 -5.830 4.320 1.00 91.69 87 GLY A CA 1
ATOM 698 C C . GLY A 1 87 ? -7.171 -6.558 5.655 1.00 91.69 87 GLY A C 1
ATOM 699 O O . GLY A 1 87 ? -6.076 -6.577 6.213 1.00 91.69 87 GLY A O 1
ATOM 700 N N . LYS A 1 88 ? -8.202 -7.250 6.148 1.00 93.31 88 LYS A N 1
ATOM 701 C CA . LYS A 1 88 ? -8.097 -8.071 7.366 1.00 93.31 88 LYS A CA 1
ATOM 702 C C . LYS A 1 88 ? -7.161 -9.258 7.166 1.00 93.31 88 LYS A C 1
ATOM 704 O O . LYS A 1 88 ? -6.292 -9.502 7.999 1.00 93.31 88 LYS A O 1
ATOM 709 N N .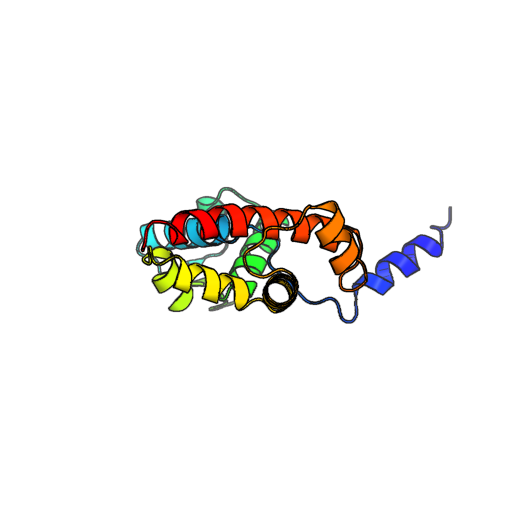 LYS A 1 89 ? -7.325 -9.995 6.069 1.00 92.88 89 LYS A N 1
ATOM 710 C CA . LYS A 1 89 ? -6.533 -11.188 5.761 1.00 92.88 89 LYS A CA 1
ATOM 711 C C . LYS A 1 89 ? -5.050 -10.849 5.610 1.00 92.88 89 LYS A C 1
ATOM 713 O O . LYS A 1 89 ? -4.213 -11.519 6.210 1.00 92.88 89 LYS A O 1
ATOM 718 N N . ILE A 1 90 ? -4.727 -9.788 4.868 1.00 91.62 90 ILE A N 1
ATOM 719 C CA . ILE A 1 90 ? -3.339 -9.431 4.557 1.00 91.62 90 ILE A CA 1
ATOM 720 C C . ILE A 1 90 ? -2.552 -8.988 5.797 1.00 91.62 90 ILE A C 1
ATOM 722 O O . ILE A 1 90 ? -1.375 -9.297 5.908 1.00 91.62 90 ILE A O 1
ATOM 726 N N . THR A 1 91 ? -3.200 -8.339 6.772 1.00 90.88 91 THR A N 1
ATOM 7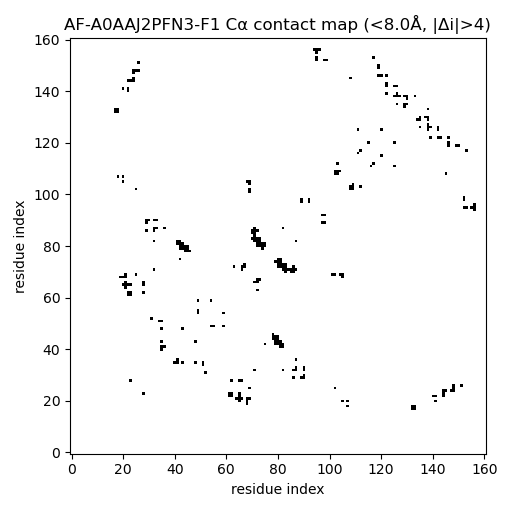27 C CA . THR A 1 91 ? -2.541 -7.970 8.044 1.00 90.88 91 THR A CA 1
ATOM 728 C C . THR A 1 91 ? -2.206 -9.167 8.933 1.00 90.88 91 THR A C 1
ATOM 730 O O . THR A 1 91 ? -1.356 -9.063 9.811 1.00 90.88 91 THR A O 1
ATOM 733 N N . LYS A 1 92 ? -2.869 -10.311 8.731 1.00 88.56 92 LYS A N 1
ATOM 734 C CA . LYS A 1 92 ? -2.663 -11.525 9.534 1.00 88.56 92 LYS A CA 1
ATOM 735 C C . LYS A 1 92 ? -1.739 -12.531 8.858 1.00 88.56 92 LYS A C 1
ATOM 737 O O . LYS A 1 92 ? -1.197 -13.403 9.536 1.00 88.56 92 LYS A O 1
ATOM 742 N N . THR A 1 93 ? -1.590 -12.455 7.536 1.00 85.56 93 THR A N 1
ATOM 743 C CA . THR A 1 93 ? -0.778 -13.422 6.801 1.00 85.56 93 THR A CA 1
ATOM 744 C C . THR A 1 93 ? 0.710 -13.118 6.944 1.00 85.56 93 THR A C 1
ATOM 746 O O . THR A 1 93 ? 1.149 -11.973 6.878 1.00 85.56 93 THR A O 1
ATOM 749 N N . LYS A 1 94 ? 1.498 -14.180 7.114 1.00 81.56 94 LYS A N 1
ATOM 750 C CA . LYS A 1 94 ? 2.961 -14.160 6.957 1.00 81.56 94 LYS A CA 1
ATOM 751 C C . LYS A 1 94 ? 3.387 -14.806 5.639 1.00 81.56 94 LYS A C 1
ATOM 753 O O . LYS A 1 94 ? 4.575 -14.981 5.388 1.00 81.56 94 LYS A O 1
ATOM 758 N N . ASN A 1 95 ? 2.418 -15.205 4.813 1.00 86.31 95 ASN A N 1
ATOM 759 C CA . ASN A 1 95 ? 2.682 -15.868 3.554 1.00 86.31 95 ASN A CA 1
ATOM 760 C C . ASN A 1 95 ? 3.037 -14.833 2.487 1.00 86.31 95 ASN A C 1
ATOM 762 O O . ASN A 1 95 ? 2.181 -14.155 1.921 1.00 86.31 95 ASN A O 1
ATOM 766 N N . SER A 1 96 ? 4.323 -14.762 2.177 1.00 85.56 96 SER A N 1
ATOM 767 C CA . SER A 1 96 ? 4.891 -13.866 1.173 1.00 85.56 96 SER A CA 1
ATOM 768 C C . SER A 1 96 ? 4.278 -14.033 -0.217 1.00 85.56 96 SER A C 1
ATOM 770 O O . SER A 1 96 ? 4.219 -13.066 -0.972 1.00 85.56 96 SER A O 1
ATOM 772 N N . LYS A 1 97 ? 3.773 -15.229 -0.553 1.00 88.19 97 LYS A N 1
ATOM 773 C CA . LYS A 1 97 ? 3.051 -15.458 -1.808 1.00 88.19 97 LYS A CA 1
ATOM 774 C C . LYS A 1 97 ? 1.726 -14.698 -1.832 1.00 88.19 97 LYS A C 1
ATOM 776 O O . LYS A 1 97 ? 1.453 -14.016 -2.806 1.00 88.19 97 LYS A O 1
ATOM 781 N N . GLU A 1 98 ? 0.955 -14.737 -0.746 1.00 89.31 98 GLU A N 1
ATOM 782 C CA . GLU A 1 98 ? -0.304 -13.985 -0.655 1.00 89.31 98 GLU A CA 1
ATOM 783 C C . GLU A 1 98 ? -0.065 -12.471 -0.687 1.00 89.31 98 GLU A C 1
ATOM 785 O O . GLU A 1 98 ? -0.822 -11.734 -1.316 1.00 89.31 98 GLU A O 1
ATOM 790 N N . ILE A 1 99 ? 1.018 -12.008 -0.054 1.00 90.69 99 ILE A N 1
ATOM 791 C CA . ILE A 1 99 ? 1.438 -10.601 -0.108 1.00 90.69 99 ILE A CA 1
ATOM 792 C C . ILE A 1 99 ? 1.815 -10.203 -1.541 1.00 90.69 99 ILE A C 1
ATOM 794 O O . ILE A 1 99 ? 1.418 -9.133 -2.006 1.00 90.69 99 ILE A O 1
ATOM 798 N N . LEU A 1 100 ? 2.530 -11.070 -2.263 1.00 91.62 100 LEU A N 1
ATOM 799 C CA . LEU A 1 100 ? 2.853 -10.856 -3.669 1.00 91.62 100 LEU A CA 1
ATOM 800 C C . LEU A 1 100 ? 1.595 -10.842 -4.547 1.00 91.62 100 LEU A C 1
ATOM 802 O O . LEU A 1 100 ? 1.460 -9.948 -5.374 1.00 91.62 100 LEU A O 1
ATOM 806 N N . ASP A 1 101 ? 0.655 -11.768 -4.359 1.00 91.56 101 ASP A N 1
ATOM 807 C CA . ASP A 1 101 ? -0.604 -11.796 -5.116 1.00 91.56 101 ASP A CA 1
ATOM 808 C C . ASP A 1 101 ? -1.394 -10.488 -4.944 1.00 91.56 101 ASP A C 1
ATOM 810 O O . ASP A 1 101 ? -1.868 -9.906 -5.921 1.00 91.56 101 ASP A O 1
ATOM 814 N N . VAL A 1 102 ? -1.459 -9.954 -3.719 1.00 92.69 102 VAL A N 1
ATOM 815 C CA . VAL A 1 102 ? -2.047 -8.631 -3.460 1.00 92.69 102 VAL A CA 1
ATOM 816 C C . VAL A 1 102 ? -1.267 -7.527 -4.164 1.00 92.69 102 VAL A C 1
ATOM 818 O O . VAL A 1 102 ? -1.867 -6.663 -4.803 1.00 92.69 102 VAL A O 1
ATOM 821 N N . PHE A 1 103 ? 0.062 -7.545 -4.089 1.00 93.12 103 PHE A N 1
ATOM 822 C CA . PHE A 1 103 ? 0.896 -6.554 -4.763 1.00 93.12 103 PHE A CA 1
ATOM 823 C C . PHE A 1 103 ? 0.655 -6.526 -6.280 1.00 93.12 103 PHE A C 1
ATOM 825 O O . PHE A 1 103 ? 0.551 -5.449 -6.873 1.00 93.12 103 PHE A O 1
ATOM 832 N N . LEU A 1 104 ? 0.535 -7.710 -6.887 1.00 92.94 104 LEU A N 1
ATOM 833 C CA . LEU A 1 104 ? 0.321 -7.921 -8.317 1.00 92.94 104 LEU A CA 1
ATOM 834 C C . LEU A 1 104 ? -1.147 -7.779 -8.743 1.00 92.94 104 LEU A C 1
ATOM 836 O O . LEU A 1 104 ? -1.425 -7.763 -9.940 1.00 92.94 104 LEU A O 1
ATOM 840 N N . SER A 1 105 ? -2.085 -7.617 -7.806 1.00 91.25 105 SER A N 1
ATOM 841 C CA . SER A 1 105 ? -3.469 -7.246 -8.139 1.00 91.25 105 SER A CA 1
ATOM 842 C C . SER A 1 105 ? -3.554 -5.859 -8.787 1.00 91.25 105 SER A C 1
ATOM 844 O O . SER A 1 105 ? -4.465 -5.588 -9.568 1.00 91.25 105 SER A O 1
ATOM 846 N N . VAL A 1 106 ? -2.560 -5.001 -8.531 1.00 90.81 106 VAL A N 1
ATOM 847 C CA . VAL A 1 106 ? -2.413 -3.702 -9.185 1.00 90.81 106 VAL A CA 1
ATOM 848 C C . VAL A 1 106 ? -1.860 -3.911 -10.607 1.00 90.81 106 VAL A C 1
ATOM 850 O O . VAL A 1 106 ? -0.725 -4.382 -10.757 1.00 90.81 106 VAL A O 1
ATOM 853 N N . PRO A 1 107 ? -2.589 -3.511 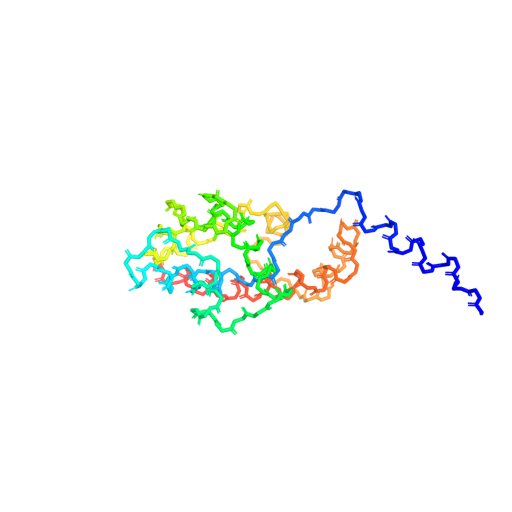-11.671 1.00 91.44 107 PRO A N 1
ATOM 854 C CA . PRO A 1 107 ? -2.222 -3.828 -13.055 1.00 91.44 107 PRO A CA 1
ATOM 855 C C . PRO A 1 107 ? -0.813 -3.385 -13.461 1.00 91.44 107 PRO A C 1
ATOM 857 O O . PRO A 1 107 ? -0.094 -4.136 -14.125 1.00 91.44 107 PRO A O 1
ATOM 860 N N . ILE A 1 108 ? -0.381 -2.192 -13.037 1.00 90.62 108 ILE A N 1
ATOM 861 C CA . ILE A 1 108 ? 0.948 -1.688 -13.393 1.00 90.62 108 ILE A CA 1
ATOM 862 C C . ILE A 1 108 ? 2.063 -2.487 -12.707 1.00 90.62 108 ILE A C 1
ATOM 864 O O . ILE A 1 108 ? 3.099 -2.730 -13.325 1.00 90.62 108 ILE A O 1
ATOM 868 N N . HIS A 1 109 ? 1.851 -2.964 -11.473 1.00 92.94 109 HIS A N 1
ATOM 869 C CA . HIS A 1 109 ? 2.807 -3.839 -10.788 1.00 92.94 109 HIS A CA 1
ATOM 870 C C . HIS A 1 109 ? 2.914 -5.182 -11.501 1.00 92.94 109 HIS A C 1
ATOM 872 O O . HIS A 1 109 ? 4.027 -5.637 -11.765 1.00 92.94 109 HIS A O 1
ATOM 878 N N . LYS A 1 110 ? 1.773 -5.762 -11.897 1.00 92.81 110 LYS A N 1
ATOM 879 C CA . LYS A 1 110 ? 1.734 -6.993 -12.688 1.00 92.81 110 LYS A CA 1
ATOM 880 C C . LYS A 1 110 ? 2.519 -6.860 -13.988 1.00 92.81 110 LYS A C 1
ATOM 882 O O . LYS A 1 110 ? 3.387 -7.676 -14.251 1.00 92.81 110 LYS A O 1
ATOM 887 N N . LYS A 1 111 ? 2.323 -5.775 -14.745 1.00 92.25 111 LYS A N 1
ATOM 888 C CA . LYS A 1 111 ? 3.072 -5.513 -15.990 1.00 92.25 111 LYS A CA 1
ATOM 889 C C . LYS A 1 111 ? 4.585 -5.418 -15.782 1.00 92.25 111 LYS A C 1
ATOM 891 O O . LYS A 1 111 ? 5.345 -5.763 -16.685 1.00 92.25 111 LYS A O 1
ATOM 896 N N . ILE A 1 112 ? 5.035 -4.884 -14.644 1.00 92.56 112 ILE A N 1
ATOM 897 C CA . ILE A 1 112 ? 6.464 -4.848 -14.304 1.00 92.56 112 ILE A CA 1
ATOM 898 C C . ILE A 1 112 ? 6.945 -6.268 -13.978 1.00 92.56 112 ILE A C 1
ATOM 900 O O . ILE A 1 112 ? 7.968 -6.698 -14.511 1.00 92.56 112 ILE A O 1
ATOM 904 N N . TYR A 1 113 ? 6.198 -7.003 -13.155 1.00 93.31 113 TYR A N 1
ATOM 905 C CA . TYR A 1 113 ? 6.537 -8.367 -12.755 1.00 93.31 113 TYR A CA 1
ATOM 906 C C . TYR A 1 113 ? 6.529 -9.347 -13.934 1.00 93.31 113 TYR A C 1
ATOM 908 O O . TYR A 1 113 ? 7.462 -10.120 -14.072 1.00 93.31 113 TYR A O 1
ATOM 916 N N . ASP A 1 114 ? 5.563 -9.275 -14.847 1.00 93.00 114 ASP A N 1
ATOM 917 C CA . ASP A 1 114 ? 5.525 -10.118 -16.051 1.00 93.00 114 ASP A CA 1
ATOM 918 C C . ASP A 1 114 ? 6.754 -9.889 -16.947 1.00 93.00 114 ASP A C 1
ATOM 920 O O . ASP A 1 114 ? 7.220 -10.804 -17.622 1.00 93.00 114 ASP A O 1
ATOM 924 N N . LYS A 1 115 ? 7.316 -8.670 -16.943 1.00 93.62 115 LYS A N 1
ATOM 925 C CA . LYS A 1 115 ? 8.501 -8.334 -17.742 1.00 93.62 115 LYS A CA 1
ATOM 926 C C . LYS A 1 115 ? 9.817 -8.760 -17.088 1.00 93.62 115 LYS A C 1
ATOM 928 O O . LYS A 1 115 ? 10.730 -9.176 -17.795 1.00 93.62 115 LYS A O 1
ATOM 933 N N . TYR A 1 116 ? 9.952 -8.580 -15.776 1.00 92.50 116 TYR A N 1
ATOM 934 C CA . TYR A 1 116 ? 11.231 -8.755 -15.069 1.00 92.50 116 TYR A CA 1
ATOM 935 C C . TYR A 1 116 ? 11.239 -9.930 -14.075 1.00 92.50 116 TYR A C 1
ATOM 937 O O . TYR A 1 116 ? 12.274 -10.255 -13.493 1.00 92.50 116 TYR A O 1
ATOM 945 N N . GLY A 1 117 ? 10.099 -10.583 -13.873 1.00 90.00 117 GLY A N 1
ATOM 946 C CA . GLY A 1 117 ? 9.900 -11.658 -12.911 1.00 90.00 117 GLY A CA 1
ATOM 947 C C . GLY A 1 117 ? 10.218 -11.232 -11.479 1.00 90.00 117 GLY A C 1
ATOM 948 O O . GLY A 1 117 ? 9.895 -10.133 -11.025 1.00 90.00 117 GLY A O 1
ATOM 949 N N . ARG A 1 118 ? 10.912 -12.123 -10.764 1.00 87.31 118 ARG A N 1
ATOM 950 C CA . ARG A 1 118 ? 11.390 -11.897 -9.390 1.00 87.31 118 ARG A CA 1
ATOM 951 C C . ARG A 1 118 ? 12.627 -10.994 -9.315 1.00 87.31 118 ARG A C 1
ATOM 953 O O . ARG A 1 118 ? 13.106 -10.720 -8.221 1.00 87.31 118 ARG A O 1
ATOM 960 N N . ILE A 1 119 ? 13.162 -10.527 -10.442 1.00 89.00 119 ILE A N 1
ATOM 961 C CA . ILE A 1 119 ? 14.321 -9.634 -10.447 1.00 89.00 119 ILE A CA 1
ATOM 962 C C . ILE A 1 119 ? 13.826 -8.214 -10.185 1.00 89.00 119 ILE A C 1
ATOM 964 O O . ILE A 1 119 ? 12.978 -7.703 -10.913 1.00 89.00 119 ILE A O 1
ATOM 968 N N . ILE A 1 120 ? 14.371 -7.553 -9.160 1.00 89.62 120 ILE A N 1
ATOM 969 C CA . ILE A 1 120 ? 14.103 -6.134 -8.905 1.00 89.62 120 ILE A CA 1
ATOM 970 C C . ILE A 1 120 ? 14.974 -5.308 -9.859 1.00 89.62 120 ILE A C 1
ATOM 972 O O . ILE A 1 120 ? 16.184 -5.217 -9.630 1.00 89.62 120 ILE A O 1
ATOM 976 N N . PRO A 1 121 ? 14.413 -4.673 -10.904 1.00 90.75 121 PRO A N 1
ATOM 977 C CA . PRO A 1 121 ? 15.226 -3.956 -11.874 1.00 90.75 121 PRO A CA 1
ATOM 978 C C . PRO A 1 121 ? 15.785 -2.672 -11.262 1.00 90.75 121 PRO A C 1
ATOM 980 O O . PRO A 1 121 ? 15.274 -2.149 -10.260 1.00 90.75 121 PRO A O 1
ATOM 983 N N . ASP A 1 122 ? 16.827 -2.123 -11.885 1.00 92.62 122 ASP A N 1
ATOM 984 C CA . ASP A 1 122 ? 17.324 -0.819 -11.466 1.00 92.62 122 ASP A CA 1
ATOM 985 C C . ASP A 1 122 ? 16.263 0.282 -11.662 1.00 92.62 122 ASP A C 1
ATOM 987 O O . ASP A 1 122 ? 15.391 0.210 -12.530 1.00 92.62 122 ASP A O 1
ATOM 991 N N . LYS A 1 123 ? 16.354 1.342 -10.852 1.00 91.75 123 LYS A N 1
ATOM 992 C CA . LYS A 1 123 ? 15.413 2.463 -10.863 1.00 91.75 123 LYS A CA 1
ATOM 993 C C . LYS A 1 123 ? 15.375 3.122 -12.239 1.00 91.75 123 LYS A C 1
ATOM 995 O O . LYS A 1 123 ? 14.284 3.427 -12.704 1.00 91.75 123 LYS A O 1
ATOM 1000 N N . LYS A 1 124 ? 16.521 3.311 -12.907 1.00 92.81 124 LYS A N 1
ATOM 1001 C CA . LYS A 1 124 ? 16.556 3.907 -14.254 1.00 92.81 124 LYS A CA 1
ATOM 1002 C C . LYS A 1 124 ? 15.854 3.015 -15.281 1.00 92.81 124 LYS A C 1
ATOM 1004 O O . LYS A 1 124 ? 15.086 3.515 -16.095 1.00 92.81 124 LYS A O 1
ATOM 1009 N N . VAL A 1 125 ? 16.059 1.700 -15.194 1.00 92.81 125 VAL A N 1
ATOM 1010 C CA . VAL A 1 125 ? 15.416 0.711 -16.077 1.00 92.81 125 VAL A CA 1
ATOM 1011 C C . VAL A 1 125 ? 13.896 0.718 -15.894 1.00 92.81 125 VAL A C 1
ATOM 1013 O O . VAL A 1 125 ? 13.157 0.732 -16.878 1.00 92.81 125 VAL A O 1
ATOM 1016 N N . LEU A 1 126 ? 13.419 0.768 -14.645 1.00 92.31 126 LEU A N 1
ATOM 1017 C CA . LEU A 1 126 ? 11.990 0.895 -14.347 1.00 92.31 126 LEU A CA 1
ATOM 1018 C C . LEU A 1 126 ? 11.408 2.212 -14.857 1.00 92.31 126 LEU A C 1
ATOM 1020 O O . LEU A 1 126 ? 10.361 2.186 -15.496 1.00 92.31 126 LEU A O 1
ATOM 1024 N N . ILE A 1 127 ? 12.078 3.344 -14.615 1.00 92.69 127 ILE A N 1
ATOM 1025 C CA . ILE A 1 127 ? 11.606 4.654 -15.087 1.00 92.69 127 ILE A CA 1
ATOM 1026 C C . ILE A 1 127 ? 11.447 4.633 -16.606 1.00 92.69 127 ILE A C 1
ATOM 1028 O O . ILE A 1 127 ? 10.365 4.943 -17.087 1.00 92.69 127 ILE A O 1
ATOM 1032 N N . ASN A 1 128 ? 12.456 4.175 -17.351 1.00 91.69 128 ASN A N 1
ATOM 1033 C CA . ASN A 1 128 ? 12.388 4.110 -18.814 1.00 91.69 128 ASN A CA 1
ATOM 1034 C C . ASN A 1 128 ? 11.242 3.213 -19.310 1.00 91.69 128 ASN A C 1
ATOM 1036 O O . ASN A 1 128 ? 10.602 3.514 -20.312 1.00 91.69 128 ASN A O 1
ATOM 1040 N N . PHE A 1 129 ? 10.954 2.115 -18.604 1.00 90.44 129 PHE A N 1
ATOM 1041 C CA . PHE A 1 129 ? 9.830 1.237 -18.935 1.00 90.44 129 PHE A CA 1
ATOM 1042 C C . PHE A 1 129 ? 8.456 1.867 -18.656 1.00 90.44 129 PHE A C 1
ATOM 1044 O O . PHE A 1 129 ? 7.481 1.542 -19.337 1.00 90.44 129 PHE A O 1
ATOM 1051 N N . LEU A 1 130 ? 8.369 2.726 -17.641 1.00 90.06 130 LEU A N 1
ATOM 1052 C CA . LEU A 1 130 ? 7.126 3.326 -17.159 1.00 90.06 130 LEU A CA 1
ATOM 1053 C C . LEU A 1 130 ? 6.840 4.699 -17.779 1.00 90.06 130 LEU A C 1
ATOM 1055 O O . LEU A 1 130 ? 5.677 5.080 -17.885 1.00 90.06 130 LEU A O 1
ATOM 1059 N N . GLU A 1 131 ? 7.867 5.435 -18.207 1.00 87.00 131 GLU A N 1
ATOM 1060 C CA . GLU A 1 131 ? 7.746 6.812 -18.699 1.00 87.00 131 GLU A CA 1
ATOM 1061 C C . GLU A 1 131 ? 6.784 6.906 -19.890 1.00 87.00 131 GLU A C 1
ATOM 1063 O O . GLU A 1 131 ? 5.911 7.770 -19.892 1.00 87.00 131 GLU A O 1
ATOM 1068 N N . GLY A 1 132 ? 6.839 5.942 -20.816 1.00 79.06 132 GLY A N 1
ATOM 1069 C CA . GLY A 1 132 ? 5.913 5.847 -21.952 1.00 79.06 132 GLY A CA 1
ATOM 1070 C C . GLY A 1 132 ? 4.490 5.377 -21.613 1.00 79.06 132 GLY A C 1
ATOM 1071 O O . GLY A 1 132 ? 3.682 5.225 -22.521 1.00 79.06 132 GLY A O 1
ATOM 1072 N N . LYS A 1 133 ? 4.179 5.101 -20.338 1.00 83.88 133 LYS A N 1
ATOM 1073 C CA . LYS A 1 133 ? 2.873 4.575 -19.889 1.00 83.88 133 LYS A CA 1
ATOM 1074 C C . LYS A 1 133 ? 2.143 5.510 -18.932 1.00 83.88 133 LYS A C 1
ATOM 1076 O O . LYS A 1 133 ? 0.932 5.658 -19.029 1.00 83.88 133 LYS A O 1
ATOM 1081 N N . ILE A 1 134 ? 2.873 6.096 -17.984 1.00 83.19 134 ILE A N 1
ATOM 1082 C CA . ILE A 1 134 ? 2.299 6.899 -16.891 1.00 83.19 134 ILE A CA 1
ATOM 1083 C C . ILE A 1 134 ? 2.932 8.293 -16.772 1.00 83.19 134 ILE A C 1
ATOM 1085 O O . ILE A 1 134 ? 2.512 9.095 -15.944 1.00 83.19 134 ILE A O 1
ATOM 1089 N N . GLY A 1 135 ? 3.911 8.614 -17.623 1.00 86.62 135 GLY A N 1
ATOM 1090 C CA . GLY A 1 135 ? 4.653 9.870 -17.584 1.00 86.62 135 GLY A CA 1
ATOM 1091 C C . GLY A 1 135 ? 5.797 9.863 -16.567 1.00 86.62 135 GLY A C 1
ATOM 1092 O O . GLY A 1 135 ? 5.840 9.072 -15.627 1.00 86.62 135 GLY A O 1
ATOM 1093 N N . LYS A 1 136 ? 6.757 10.772 -16.757 1.00 86.75 136 LYS A N 1
ATOM 1094 C CA . LYS A 1 136 ? 8.057 10.764 -16.064 1.00 86.75 136 LYS A CA 1
ATOM 1095 C C . LYS A 1 136 ? 7.977 10.877 -14.539 1.00 86.75 136 LYS A C 1
ATOM 1097 O O . LYS A 1 136 ? 8.673 10.151 -13.834 1.00 86.75 136 LYS A O 1
ATOM 1102 N N . LEU A 1 137 ? 7.150 11.784 -14.018 1.00 86.25 137 LEU A N 1
ATOM 1103 C CA . LEU A 1 137 ? 7.027 11.996 -12.569 1.00 86.25 137 LEU A CA 1
ATOM 1104 C C . LEU A 1 137 ? 6.410 10.776 -11.875 1.00 86.25 137 LEU A C 1
ATOM 1106 O O . LEU A 1 137 ? 6.971 10.266 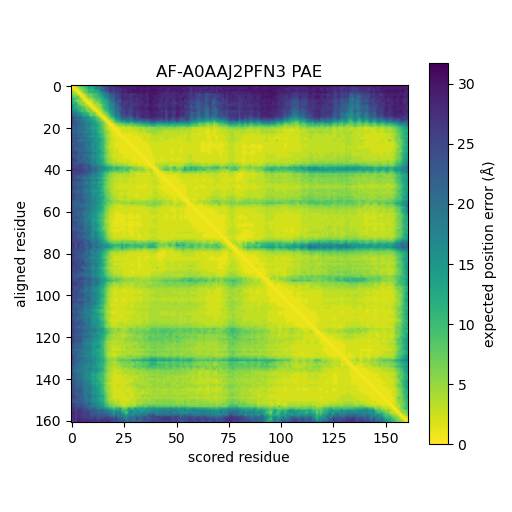-10.908 1.00 86.25 137 LEU A O 1
ATOM 1110 N N . ASP A 1 138 ? 5.302 10.268 -12.413 1.00 88.38 138 ASP A N 1
ATOM 1111 C CA . ASP A 1 138 ? 4.628 9.083 -11.882 1.00 88.38 138 ASP A CA 1
ATOM 1112 C C . ASP A 1 138 ? 5.510 7.827 -12.039 1.00 88.38 138 ASP A C 1
ATOM 1114 O O . ASP A 1 138 ? 5.594 7.019 -11.116 1.00 88.38 138 ASP A O 1
ATOM 1118 N N . ALA A 1 139 ? 6.271 7.709 -13.135 1.00 89.56 139 ALA A N 1
ATOM 1119 C CA . ALA A 1 139 ? 7.274 6.660 -13.331 1.00 89.56 139 ALA A CA 1
ATOM 1120 C C . ALA A 1 139 ? 8.373 6.681 -12.260 1.00 89.56 139 ALA A C 1
ATOM 1122 O O . ALA A 1 139 ? 8.752 5.629 -11.745 1.00 89.56 139 ALA A O 1
ATOM 1123 N N . GLN A 1 140 ? 8.872 7.862 -11.882 1.00 90.75 140 GLN A N 1
ATOM 1124 C CA . GLN A 1 140 ? 9.857 7.996 -10.805 1.00 90.75 140 GLN A CA 1
ATOM 1125 C C . GLN A 1 140 ? 9.296 7.569 -9.449 1.00 90.75 140 GLN A C 1
ATOM 1127 O O . GLN A 1 140 ? 9.991 6.877 -8.697 1.00 90.75 140 GLN A O 1
ATOM 1132 N N . THR A 1 141 ? 8.059 7.969 -9.146 1.00 90.31 141 THR A N 1
ATOM 1133 C CA . THR A 1 141 ? 7.364 7.576 -7.917 1.00 90.31 141 THR A CA 1
ATOM 1134 C C . THR A 1 141 ? 7.146 6.068 -7.883 1.00 90.31 141 THR A C 1
ATOM 1136 O O . THR A 1 141 ? 7.616 5.406 -6.958 1.00 90.31 141 THR A O 1
ATOM 1139 N N . LEU A 1 142 ? 6.519 5.506 -8.917 1.00 91.81 142 LEU A N 1
ATOM 1140 C CA . LEU A 1 142 ? 6.207 4.084 -8.987 1.00 91.81 142 LEU A CA 1
ATOM 1141 C C . LEU A 1 142 ? 7.466 3.212 -8.974 1.00 91.81 142 LEU A C 1
ATOM 1143 O O . LEU A 1 142 ? 7.496 2.201 -8.281 1.00 91.81 142 LEU A O 1
ATOM 1147 N N . ALA A 1 143 ? 8.536 3.611 -9.668 1.00 92.88 143 ALA A N 1
ATOM 1148 C CA . ALA A 1 143 ? 9.800 2.879 -9.626 1.00 92.88 143 ALA A CA 1
ATOM 1149 C C . ALA A 1 143 ? 10.381 2.801 -8.204 1.00 92.88 143 ALA A C 1
ATOM 1151 O O . ALA A 1 143 ? 10.966 1.784 -7.837 1.00 92.88 143 ALA A O 1
ATOM 1152 N N . GLY A 1 144 ? 10.226 3.854 -7.394 1.00 91.19 144 GLY A N 1
ATOM 1153 C CA . GLY A 1 144 ? 10.606 3.827 -5.980 1.00 91.19 144 GLY A CA 1
ATOM 1154 C C . GLY A 1 144 ? 9.747 2.849 -5.178 1.00 91.19 144 GLY A C 1
ATOM 1155 O O . GLY A 1 144 ? 10.280 1.933 -4.554 1.00 91.19 144 GLY A O 1
ATOM 1156 N N . LEU A 1 145 ? 8.425 3.007 -5.269 1.00 92.50 145 LEU A N 1
ATOM 1157 C CA . LEU A 1 145 ? 7.442 2.208 -4.529 1.00 92.50 145 LEU A CA 1
ATOM 1158 C C . LEU A 1 145 ? 7.520 0.715 -4.858 1.00 92.50 145 LEU A C 1
ATOM 1160 O O . LEU A 1 145 ? 7.475 -0.124 -3.957 1.00 92.50 145 LEU A O 1
ATOM 1164 N N . TYR A 1 146 ? 7.679 0.387 -6.142 1.00 92.75 146 TYR A N 1
ATOM 1165 C CA . TYR A 1 146 ? 7.795 -0.987 -6.612 1.00 92.75 146 TYR A CA 1
ATOM 1166 C C . TYR A 1 146 ? 9.044 -1.655 -6.046 1.00 92.75 146 TYR A C 1
ATOM 1168 O O . TYR A 1 146 ? 8.964 -2.746 -5.486 1.00 92.75 146 TYR A O 1
ATOM 1176 N N . ARG A 1 147 ? 10.206 -0.990 -6.146 1.00 93.25 147 ARG A N 1
ATOM 1177 C CA . ARG A 1 147 ? 11.465 -1.538 -5.622 1.00 93.25 147 ARG A CA 1
ATOM 1178 C C . ARG A 1 147 ? 11.403 -1.729 -4.113 1.00 93.25 147 ARG A C 1
ATOM 1180 O O . ARG A 1 147 ? 11.889 -2.744 -3.630 1.00 93.25 147 ARG A O 1
ATOM 1187 N N . GLU A 1 148 ? 10.838 -0.772 -3.385 1.00 92.94 148 GLU A N 1
ATOM 1188 C CA . GLU A 1 148 ? 10.709 -0.864 -1.931 1.00 92.94 148 GLU A CA 1
ATOM 1189 C C . GLU A 1 148 ? 9.790 -2.018 -1.516 1.00 92.94 148 GLU A C 1
ATOM 1191 O O . GLU A 1 148 ? 10.189 -2.859 -0.714 1.00 92.94 148 GLU A O 1
ATOM 1196 N N . SER A 1 149 ? 8.614 -2.129 -2.141 1.00 91.69 149 SER A N 1
ATOM 1197 C CA . SER A 1 149 ? 7.660 -3.206 -1.852 1.00 91.69 149 SER A CA 1
ATOM 1198 C C . SER A 1 149 ? 8.240 -4.580 -2.204 1.00 91.69 149 SER A C 1
ATOM 1200 O O . SER A 1 149 ? 8.224 -5.486 -1.379 1.00 91.69 149 SER A O 1
ATOM 1202 N N . MET A 1 150 ? 8.850 -4.736 -3.384 1.00 91.38 150 MET A N 1
ATOM 1203 C CA . MET A 1 150 ? 9.463 -6.006 -3.795 1.00 91.38 150 MET A CA 1
ATOM 1204 C C . MET A 1 150 ? 10.641 -6.419 -2.906 1.00 91.38 150 MET A C 1
ATOM 1206 O O . MET A 1 150 ? 10.803 -7.604 -2.625 1.00 91.38 150 MET A O 1
ATOM 1210 N N . LYS A 1 151 ? 11.451 -5.464 -2.425 1.00 90.94 151 LYS A N 1
ATOM 1211 C CA . LYS A 1 151 ? 12.530 -5.750 -1.464 1.00 90.94 151 LYS A CA 1
ATOM 1212 C C . LYS A 1 151 ? 12.004 -6.280 -0.137 1.00 90.94 151 LYS A C 1
ATOM 1214 O O . LYS A 1 151 ? 12.712 -7.045 0.499 1.00 90.94 151 LYS A O 1
ATOM 1219 N N . ALA A 1 152 ? 10.809 -5.872 0.280 1.00 87.62 152 ALA A N 1
ATOM 1220 C CA . ALA A 1 152 ? 10.188 -6.400 1.488 1.00 87.62 152 ALA A CA 1
ATOM 1221 C C . ALA A 1 152 ? 9.575 -7.795 1.266 1.00 87.62 152 ALA A C 1
ATOM 1223 O O . ALA A 1 152 ? 9.633 -8.624 2.164 1.00 87.62 152 ALA A O 1
ATOM 1224 N N . ILE A 1 153 ? 9.029 -8.064 0.072 1.00 86.50 153 ILE A N 1
ATOM 1225 C CA . ILE A 1 153 ? 8.294 -9.304 -0.245 1.00 86.50 153 ILE A CA 1
ATOM 1226 C C . ILE A 1 153 ? 9.219 -10.478 -0.610 1.00 86.50 153 ILE A C 1
ATOM 1228 O O . ILE A 1 153 ? 8.945 -11.618 -0.250 1.00 86.50 153 ILE A O 1
ATOM 1232 N N . LEU A 1 154 ? 10.293 -10.244 -1.370 1.00 83.19 154 LEU A N 1
ATOM 1233 C CA . LEU A 1 154 ? 11.130 -11.337 -1.891 1.00 83.19 154 LEU A CA 1
ATOM 1234 C C . LEU A 1 154 ? 11.958 -12.089 -0.829 1.00 83.19 154 LEU A C 1
ATOM 1236 O O . LEU A 1 154 ? 11.978 -13.318 -0.892 1.00 83.19 154 LEU A O 1
ATOM 1240 N N . PRO A 1 155 ? 12.624 -11.436 0.147 1.00 75.44 155 PRO A N 1
ATOM 1241 C CA . PRO A 1 155 ? 13.435 -12.145 1.143 1.00 75.44 155 PRO A CA 1
ATOM 1242 C C . PRO A 1 155 ? 12.598 -13.095 1.998 1.00 75.44 155 PRO A C 1
ATOM 1244 O O . PRO A 1 155 ? 13.066 -14.161 2.387 1.00 75.44 155 PRO A O 1
ATOM 1247 N N . THR A 1 156 ? 11.341 -12.732 2.252 1.00 62.53 156 THR A N 1
ATOM 1248 C CA . THR A 1 156 ? 10.401 -13.540 3.026 1.00 62.53 156 THR A CA 1
ATOM 1249 C C . THR A 1 156 ? 9.841 -14.723 2.224 1.00 62.53 156 THR A C 1
ATOM 1251 O O . THR A 1 156 ? 9.142 -15.558 2.792 1.00 62.53 156 THR A O 1
ATOM 1254 N N . MET A 1 157 ? 10.099 -14.823 0.911 1.00 58.84 157 MET A N 1
ATOM 1255 C CA . MET A 1 157 ? 9.784 -16.021 0.116 1.00 58.84 157 MET A CA 1
ATOM 1256 C C . MET A 1 157 ? 10.890 -17.077 0.206 1.00 58.84 157 MET A C 1
ATOM 1258 O O . MET A 1 157 ? 10.577 -18.259 0.220 1.00 58.84 157 MET A O 1
ATOM 1262 N N . SER A 1 158 ? 12.158 -16.666 0.314 1.00 57.00 158 SER A N 1
ATOM 1263 C CA . SER A 1 158 ? 13.308 -17.583 0.408 1.00 57.00 158 SER A CA 1
ATOM 1264 C C . SER A 1 158 ? 13.431 -18.296 1.761 1.00 57.00 158 SER A C 1
ATOM 1266 O O . SER A 1 158 ? 14.272 -19.170 1.913 1.00 57.00 158 SER A O 1
ATOM 1268 N N . THR A 1 159 ? 12.630 -17.911 2.756 1.00 50.91 159 THR A N 1
ATOM 1269 C CA . THR A 1 159 ? 12.607 -18.518 4.102 1.00 50.91 159 THR A CA 1
ATOM 1270 C C . THR A 1 159 ? 11.481 -19.541 4.291 1.00 50.91 159 THR A C 1
ATOM 1272 O O . THR A 1 159 ? 11.317 -20.061 5.391 1.00 50.91 159 THR A O 1
ATOM 1275 N N . LEU A 1 160 ? 10.676 -19.788 3.251 1.00 49.03 160 LEU A N 1
ATOM 1276 C CA . LEU A 1 160 ? 9.524 -20.699 3.268 1.00 49.03 160 LEU A CA 1
ATOM 1277 C C . LEU A 1 160 ? 9.744 -21.956 2.402 1.00 49.03 160 LEU A C 1
ATOM 1279 O O . LEU A 1 160 ? 8.772 -22.655 2.114 1.00 49.03 160 LEU A O 1
ATOM 1283 N N . GLU A 1 161 ? 10.985 -22.219 1.981 1.00 40.56 161 GLU A N 1
ATOM 1284 C CA . GLU A 1 161 ? 11.401 -23.467 1.316 1.00 40.56 161 GLU A CA 1
ATOM 1285 C C . GLU A 1 161 ? 12.026 -24.451 2.310 1.00 40.56 161 GLU A C 1
ATOM 1287 O O . GLU A 1 161 ? 12.795 -23.994 3.189 1.00 40.56 161 GLU A O 1
#

Radius of gyration: 17.55 Å; Cα contacts (8 Å, |Δi|>4): 162; chains: 1; bounding box: 38×63×41 Å

Sequence (161 aa):
MPMNKKSQEEIKERGIGREEFPKIPLMTAIEYVEKILKKGKEVILREDFEKLIDKHGGRLNIIIKSLKEYGFVISSGKSELMVTDLGKKITKTKNSKEILDVFLSVPIHKKIYDKYGRIIPDKKVLINFLEGKIGKLDAQTLAGLYRESMKAILPTMSTLE

pLDDT: mean 84.18, std 16.73, range [31.5, 95.75]

Mean predicted aligned error: 8.16 Å

Secondary structure (DSSP, 8-state):
-PPPTHHHHHHHTTSS-PPP--SS-HHHHHHHHHHHHHTT-SEEEHHHHHHHHT--HHHHHHHHHHHHHTTSEEE-SSSEEEE-HHHHHHHH---HHHHHHHHHTSHHHHHHHHHHTT----HHHHHHHHHHHH-HHHHHHHHHHHHHHHHHHSTTTTT--

Foldseek 3Di:
DDDDPVVVVVVVVQPPAAQDAQLAALVVLLVLLVLCVVVVDQKDFLVRSCVSVVHDDPRSVSSLVNNVLLVQWDDPDPGMIGGDPLSVVVNPDLDLVSSVVSQCVRPVLVVVCVVQPLDLDDLVVQQVVCCVRRHNVVSNSVNVNSSVNSVVSPVSNVVPD

Solvent-accessible surface area (backbone atoms only — not comparable to full-atom values): 9174 Å² total; per-residue (Å²): 133,85,81,63,72,70,64,55,53,69,56,58,74,73,72,76,82,64,76,84,72,52,83,59,36,58,64,62,47,41,52,54,50,42,58,44,47,74,71,75,36,57,62,42,44,51,70,60,48,30,66,72,70,73,41,61,71,72,60,34,51,48,50,55,50,20,31,38,62,66,50,27,36,44,73,74,56,98,54,29,38,28,57,31,73,60,31,58,50,58,60,71,55,84,53,29,64,61,55,47,53,54,56,42,68,35,65,71,49,32,59,50,35,76,72,48,52,93,54,80,70,55,56,68,60,40,23,66,69,28,30,89,65,55,34,62,69,54,13,51,51,46,32,50,35,51,49,55,33,48,62,64,39,53,66,53,48,74,74,76,114